Protein AF-A0A1D2IIC9-F1 (afdb_monomer)

Radius of gyration: 14.57 Å; Cα contacts (8 Å, |Δi|>4): 131; chains: 1; bounding box: 23×50×31 Å

Nearest PDB structures (foldseek):
  7arx-assembly1_B  TM=4.514E-01  e=2.849E+00  Homo sapiens
  3gov-assembly1_B  TM=4.392E-01  e=5.451E+00  Homo sapiens
  7pqo-assembly1_C-2  TM=4.408E-01  e=8.045E+00  Homo sapiens

Secondary structure (DSSP, 8-state):
------------PPEEEEEETTTTEEEEEEEPPHHHHHHHHHHHT-S--TTEEEE--EEETTTTEE--BEEESS-S--SSSPPBPPPP-

pLDDT: mean 79.47, std 14.61, range [40.84, 93.62]

Mean predicted aligned error: 8.34 Å

Sequence (89 aa):
MRHSGSKCLMTTARTKKYPCSTCDAEQPHRQLNRAEQEQLKERLGRAGVNEFWICVNVLDPESGRQCRNLRTGWTVKPFPKPIRLPEPE

Solvent-accessible surface area (backbone atoms only — not comparable to full-atom values): 5589 Å² total; per-residue (Å²): 136,88,82,82,75,79,74,74,79,70,73,76,57,64,67,47,77,41,68,34,77,87,75,76,38,77,33,50,22,24,50,64,53,72,69,56,35,50,56,48,24,66,76,66,75,40,97,76,56,84,64,34,31,32,29,63,43,67,75,35,83,88,82,60,43,52,59,25,40,50,24,38,90,87,35,55,70,77,49,101,59,91,52,59,63,79,78,84,132

Foldseek 3Di:
DDPPPPPPPPPPFDWDFDQAPVVNDTAIWGFDDPVLQVVVCVVVVDPDDRQKIFGQPQPDPVVSDGPQWIDGPVGNDPDPDTDHRDDDD

Structure (mmCIF, N/CA/C/O backbone):
data_AF-A0A1D2IIC9-F1
#
_entry.id   AF-A0A1D2IIC9-F1
#
loop_
_atom_site.group_PDB
_atom_site.id
_atom_site.type_symbol
_atom_site.label_atom_id
_atom_site.label_alt_id
_atom_site.label_comp_id
_atom_site.label_asym_id
_atom_site.label_entity_id
_atom_site.label_seq_id
_atom_site.pdbx_PDB_ins_code
_atom_site.Cartn_x
_atom_site.Cartn_y
_atom_site.Cartn_z
_atom_site.occupancy
_atom_site.B_iso_or_equiv
_atom_site.auth_seq_id
_atom_site.auth_comp_id
_atom_site.auth_asym_id
_atom_site.auth_atom_id
_atom_site.pdbx_PDB_model_num
ATOM 1 N N . MET A 1 1 ? 7.106 39.826 12.845 1.00 44.12 1 MET A N 1
ATOM 2 C CA . MET A 1 1 ? 6.452 38.935 11.859 1.00 44.12 1 MET A CA 1
ATOM 3 C C . MET A 1 1 ? 6.916 37.506 12.125 1.00 44.12 1 MET A C 1
ATOM 5 O O . MET A 1 1 ? 8.084 37.211 11.908 1.00 44.12 1 MET A O 1
ATOM 9 N N . ARG A 1 2 ? 6.066 36.656 12.716 1.00 43.78 2 ARG A N 1
ATOM 10 C CA . ARG A 1 2 ? 6.427 35.282 13.111 1.00 43.78 2 ARG A CA 1
ATOM 11 C C . ARG A 1 2 ? 6.286 34.362 11.894 1.00 43.78 2 ARG A C 1
ATOM 13 O O . ARG A 1 2 ? 5.170 34.022 11.526 1.00 43.78 2 ARG A O 1
ATOM 20 N N . HIS A 1 3 ? 7.398 33.982 11.271 1.00 44.84 3 HIS A N 1
ATOM 21 C CA . HIS A 1 3 ? 7.410 32.913 10.272 1.00 44.84 3 HIS A CA 1
ATOM 22 C C . HIS A 1 3 ? 7.580 31.580 11.001 1.00 44.84 3 HIS A C 1
ATOM 24 O O . HIS A 1 3 ? 8.693 31.089 11.179 1.00 44.84 3 HIS A O 1
ATOM 30 N N . SER A 1 4 ? 6.467 31.004 11.455 1.00 47.97 4 SER A N 1
ATOM 31 C CA . SER A 1 4 ? 6.420 29.598 11.860 1.00 47.97 4 SER A CA 1
ATOM 32 C C . SER A 1 4 ? 6.434 28.737 10.600 1.00 47.97 4 SER A C 1
ATOM 34 O O . SER A 1 4 ? 5.401 28.268 10.134 1.00 47.97 4 SER A O 1
ATOM 36 N N . GLY A 1 5 ? 7.618 28.559 10.016 1.00 47.19 5 GLY A N 1
ATOM 37 C CA . GLY A 1 5 ? 7.861 27.502 9.044 1.00 47.19 5 GLY A CA 1
ATOM 38 C C . GLY A 1 5 ? 7.867 26.167 9.775 1.00 47.19 5 GLY A C 1
ATOM 39 O O . GLY A 1 5 ? 8.932 25.669 10.134 1.00 47.19 5 GLY A O 1
ATOM 40 N N . SER A 1 6 ? 6.680 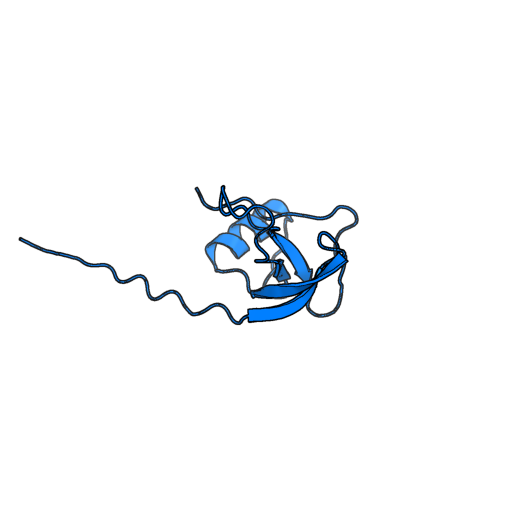25.609 10.030 1.00 46.84 6 SER A N 1
ATOM 41 C CA . SER A 1 6 ? 6.508 24.222 10.466 1.00 46.84 6 SER A CA 1
ATOM 42 C C . SER A 1 6 ? 7.023 23.315 9.356 1.00 46.84 6 SER A C 1
ATOM 44 O O . SER A 1 6 ? 6.283 22.862 8.488 1.00 46.84 6 SER A O 1
ATOM 46 N N . LYS A 1 7 ? 8.335 23.087 9.362 1.00 43.06 7 LYS A N 1
ATOM 47 C CA . LYS A 1 7 ? 9.002 22.065 8.573 1.00 43.06 7 LYS A CA 1
ATOM 48 C C . LYS A 1 7 ? 8.488 20.741 9.125 1.00 43.06 7 LYS A C 1
ATOM 50 O O . LYS A 1 7 ? 9.036 20.218 10.092 1.00 43.06 7 LYS A O 1
ATOM 55 N N . CYS A 1 8 ? 7.369 20.261 8.580 1.00 40.84 8 CYS A N 1
ATOM 56 C CA . CYS A 1 8 ? 6.875 18.919 8.828 1.00 40.84 8 CYS A CA 1
ATOM 57 C C . CYS A 1 8 ? 8.040 17.980 8.532 1.00 40.84 8 CYS A C 1
ATOM 59 O O . CYS A 1 8 ? 8.402 17.766 7.376 1.00 40.84 8 CYS A O 1
ATOM 61 N N . LEU A 1 9 ? 8.679 17.491 9.595 1.00 47.28 9 LEU A N 1
ATOM 62 C CA . LEU A 1 9 ? 9.604 16.375 9.556 1.00 47.28 9 LEU A CA 1
ATOM 63 C C . LEU A 1 9 ? 8.795 15.200 9.018 1.00 47.28 9 LEU A C 1
ATOM 65 O O . LEU A 1 9 ? 8.167 14.463 9.772 1.00 47.28 9 LEU A O 1
ATOM 69 N N . MET A 1 10 ? 8.747 15.073 7.694 1.00 49.50 10 MET A N 1
ATOM 70 C CA . MET A 1 10 ? 8.262 13.876 7.044 1.00 49.50 10 MET A CA 1
ATOM 71 C C . MET A 1 10 ? 9.238 12.791 7.459 1.00 49.50 10 MET A C 1
ATOM 73 O O . MET A 1 10 ? 10.333 12.693 6.910 1.00 49.50 10 MET A O 1
ATOM 77 N N . THR A 1 11 ? 8.880 12.031 8.497 1.00 51.38 11 THR A N 1
ATOM 78 C CA . THR A 1 11 ? 9.506 10.749 8.797 1.00 51.38 11 THR A CA 1
ATOM 79 C C . THR A 1 11 ? 9.563 10.018 7.467 1.00 51.38 11 THR A C 1
ATOM 81 O O . THR A 1 11 ? 8.514 9.689 6.913 1.00 51.38 11 THR A O 1
ATOM 84 N N . THR A 1 12 ? 10.756 9.894 6.886 1.00 56.31 12 THR A N 1
ATOM 85 C CA . THR A 1 12 ? 10.938 9.325 5.555 1.00 56.31 12 THR A CA 1
ATOM 86 C C . THR A 1 12 ? 10.395 7.911 5.614 1.00 56.31 12 THR A C 1
ATOM 88 O O . THR A 1 12 ? 10.987 7.018 6.221 1.00 56.31 12 THR A O 1
ATOM 91 N N . ALA A 1 13 ? 9.187 7.729 5.080 1.00 64.44 13 ALA A N 1
ATOM 92 C CA . ALA A 1 13 ? 8.516 6.449 5.131 1.00 64.44 13 ALA A CA 1
ATOM 93 C C . ALA A 1 13 ? 9.434 5.448 4.435 1.00 64.44 13 ALA A C 1
ATOM 95 O O . ALA A 1 13 ? 9.827 5.668 3.288 1.00 64.44 13 ALA A O 1
ATOM 96 N N . ARG A 1 14 ? 9.823 4.380 5.139 1.00 77.44 14 ARG A N 1
ATOM 97 C CA . ARG A 1 14 ? 10.690 3.350 4.566 1.00 77.44 14 ARG A CA 1
ATOM 98 C C . ARG A 1 14 ? 10.046 2.844 3.282 1.00 77.44 14 ARG A C 1
ATOM 100 O O . ARG A 1 14 ? 8.926 2.333 3.324 1.00 77.44 14 ARG A O 1
ATOM 107 N N . THR A 1 15 ? 10.743 3.014 2.163 1.00 83.75 15 THR A N 1
ATOM 108 C CA . THR A 1 15 ? 10.324 2.524 0.852 1.00 83.75 15 THR A CA 1
ATOM 109 C C . THR A 1 15 ? 11.037 1.217 0.527 1.00 83.75 15 THR A C 1
ATOM 111 O O . THR A 1 15 ? 12.211 1.031 0.844 1.00 83.75 15 THR A O 1
ATOM 114 N N . LYS A 1 16 ? 10.327 0.282 -0.101 1.00 88.88 16 LYS A N 1
ATOM 115 C CA . LYS A 1 16 ? 10.880 -0.972 -0.613 1.00 88.88 16 LYS A CA 1
ATOM 116 C C . LYS A 1 16 ? 10.131 -1.401 -1.870 1.00 88.88 16 LYS A C 1
ATOM 118 O O . LYS A 1 16 ? 8.928 -1.171 -1.987 1.00 88.88 16 LYS A O 1
ATOM 123 N N . LYS A 1 17 ? 10.847 -2.003 -2.822 1.00 90.69 17 LYS A N 1
ATOM 124 C CA . LYS A 1 17 ? 10.235 -2.589 -4.016 1.00 90.69 17 LYS A CA 1
ATOM 125 C C . LYS A 1 17 ? 9.548 -3.899 -3.652 1.00 90.69 17 LYS A C 1
ATOM 127 O O . LYS A 1 17 ? 10.123 -4.736 -2.961 1.00 90.69 17 LYS A O 1
ATOM 132 N N . TYR A 1 18 ? 8.307 -4.028 -4.093 1.00 89.31 18 TYR A N 1
ATOM 133 C CA . TYR A 1 18 ? 7.474 -5.201 -3.883 1.00 89.31 18 TYR A CA 1
ATOM 134 C C . TYR A 1 18 ? 6.568 -5.398 -5.103 1.00 89.31 18 TYR A C 1
ATOM 136 O O . TYR A 1 18 ? 6.174 -4.404 -5.720 1.00 89.31 18 TYR A O 1
ATOM 144 N N . PRO A 1 19 ? 6.167 -6.637 -5.434 1.00 89.50 19 PRO A N 1
ATOM 145 C CA . PRO A 1 19 ? 5.164 -6.864 -6.464 1.00 89.50 19 PRO A CA 1
ATOM 146 C C . PRO A 1 19 ? 3.828 -6.244 -6.049 1.00 89.50 19 PRO A C 1
ATOM 148 O O . PRO A 1 19 ? 3.355 -6.456 -4.923 1.00 89.50 19 PRO A O 1
ATOM 151 N N . CYS A 1 20 ? 3.247 -5.465 -6.962 1.00 89.19 20 CYS A N 1
ATOM 152 C CA . CYS A 1 20 ? 1.944 -4.827 -6.834 1.00 89.19 20 CYS A CA 1
ATOM 153 C C . CYS A 1 20 ? 0.937 -5.532 -7.741 1.00 89.19 20 CYS A C 1
ATOM 155 O O . CYS A 1 20 ? 1.114 -5.553 -8.954 1.00 89.19 20 CYS A O 1
ATOM 157 N N . SER A 1 21 ? -0.165 -6.023 -7.173 1.00 86.00 21 SER A N 1
ATOM 158 C CA . SER A 1 21 ? -1.214 -6.679 -7.962 1.00 86.00 21 SER A CA 1
ATOM 159 C C . SER A 1 21 ? -1.923 -5.756 -8.960 1.00 86.00 21 SER A C 1
ATOM 161 O O . SER A 1 21 ? -2.530 -6.258 -9.896 1.00 86.00 21 SER A O 1
ATOM 163 N N . THR A 1 22 ? -1.941 -4.444 -8.725 1.00 86.94 22 THR A N 1
ATOM 164 C CA . THR A 1 22 ? -2.653 -3.490 -9.594 1.00 86.94 22 THR A CA 1
ATOM 165 C C . THR A 1 22 ? -1.776 -3.022 -10.750 1.00 86.94 22 THR A C 1
ATOM 167 O O . THR A 1 22 ? -2.286 -2.764 -11.831 1.00 86.94 22 THR A O 1
ATOM 170 N N . CYS A 1 23 ? -0.468 -2.895 -10.520 1.00 88.50 23 CYS A N 1
ATOM 171 C CA . CYS A 1 23 ? 0.490 -2.512 -11.560 1.00 88.50 23 CYS A CA 1
ATOM 172 C C . CYS A 1 23 ? 1.062 -3.716 -12.315 1.00 88.50 23 CYS A C 1
ATOM 174 O O . CYS A 1 23 ? 1.806 -3.505 -13.263 1.00 88.50 23 CYS A O 1
ATOM 176 N N . ASP A 1 24 ? 0.787 -4.935 -11.842 1.00 89.06 24 ASP A N 1
ATOM 177 C CA . ASP A 1 24 ? 1.338 -6.196 -12.351 1.00 89.06 24 ASP A CA 1
ATOM 178 C C . ASP A 1 24 ? 2.878 -6.192 -12.477 1.00 89.06 24 ASP A C 1
ATOM 180 O O . ASP A 1 24 ? 3.468 -6.776 -13.376 1.00 89.06 24 ASP A O 1
ATOM 184 N N . ALA A 1 25 ? 3.550 -5.479 -11.565 1.00 89.81 25 ALA A N 1
ATOM 185 C CA . ALA A 1 25 ? 4.994 -5.250 -11.606 1.00 89.81 25 ALA A CA 1
ATOM 186 C C . ALA A 1 25 ? 5.577 -4.997 -10.208 1.00 89.81 25 ALA A C 1
ATOM 188 O O . ALA A 1 25 ? 4.855 -4.673 -9.254 1.00 89.81 25 ALA A O 1
ATOM 189 N N . GLU A 1 26 ? 6.903 -5.101 -10.086 1.00 91.56 26 GLU A N 1
ATOM 190 C CA . GLU A 1 26 ? 7.631 -4.680 -8.889 1.00 91.56 26 GLU A CA 1
ATOM 191 C C . GLU A 1 26 ? 7.692 -3.157 -8.798 1.00 91.56 26 GLU A C 1
ATOM 193 O O . GLU A 1 26 ? 8.379 -2.487 -9.566 1.00 91.56 26 GLU A O 1
ATOM 198 N N . GLN A 1 27 ? 6.975 -2.609 -7.823 1.00 93.62 27 GLN A N 1
ATOM 199 C CA . GLN A 1 27 ? 6.800 -1.173 -7.660 1.00 93.62 27 GLN A CA 1
ATOM 200 C C . GLN A 1 27 ? 7.298 -0.702 -6.295 1.00 93.62 27 GLN A C 1
ATOM 202 O O . GLN A 1 27 ? 7.315 -1.485 -5.335 1.00 93.62 27 GLN A O 1
ATOM 207 N N . PRO A 1 28 ? 7.694 0.575 -6.157 1.00 92.44 28 PRO A N 1
ATOM 208 C CA . PRO A 1 28 ? 8.007 1.135 -4.856 1.00 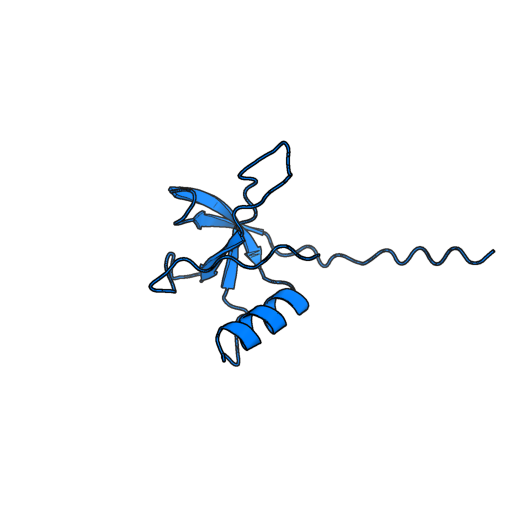92.44 28 PRO A CA 1
ATOM 209 C C . PRO A 1 28 ? 6.745 1.146 -3.991 1.00 92.44 28 PRO A C 1
ATOM 211 O O . PRO A 1 28 ? 5.682 1.634 -4.386 1.00 92.44 28 PRO A O 1
ATOM 214 N N . HIS A 1 29 ? 6.872 0.602 -2.790 1.00 92.62 29 HIS A N 1
ATOM 215 C CA . HIS A 1 29 ? 5.871 0.715 -1.746 1.00 92.62 29 HIS A CA 1
ATOM 216 C C . HIS A 1 29 ? 6.493 1.343 -0.515 1.00 92.62 29 HIS A C 1
ATOM 218 O O . HIS A 1 29 ? 7.684 1.174 -0.268 1.00 92.62 29 HIS A O 1
ATOM 224 N N . ARG A 1 30 ? 5.679 2.009 0.293 1.00 91.88 30 ARG A N 1
ATOM 225 C CA . ARG A 1 30 ? 6.090 2.518 1.603 1.00 91.88 30 ARG A CA 1
ATOM 226 C C . ARG A 1 30 ? 5.180 2.004 2.703 1.00 91.88 30 ARG A C 1
ATOM 228 O O . ARG A 1 30 ? 4.070 1.554 2.427 1.00 91.88 30 ARG A O 1
ATOM 235 N N . GLN A 1 31 ? 5.631 2.119 3.944 1.00 90.19 31 GLN A N 1
ATOM 236 C CA . GLN A 1 31 ? 4.742 1.948 5.091 1.00 90.19 31 GLN A CA 1
ATOM 237 C C . GLN A 1 31 ? 3.734 3.102 5.181 1.00 90.19 31 GLN A C 1
ATOM 239 O O . GLN A 1 31 ? 4.001 4.230 4.748 1.00 90.19 31 GLN A O 1
ATOM 244 N N . LEU A 1 32 ? 2.565 2.792 5.737 1.00 87.94 32 LEU A N 1
ATOM 245 C CA . LEU A 1 32 ? 1.519 3.768 6.031 1.00 87.94 32 LEU A CA 1
ATOM 246 C C . LEU A 1 32 ? 1.979 4.727 7.131 1.00 87.94 32 LEU A C 1
ATOM 248 O O . LEU A 1 32 ? 2.587 4.296 8.116 1.00 87.94 32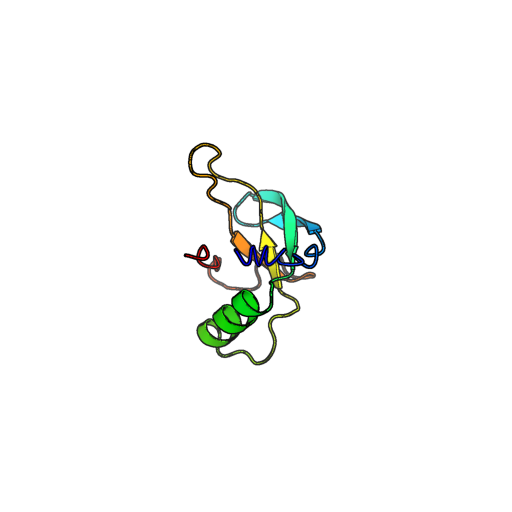 LEU A O 1
ATOM 252 N N . ASN A 1 33 ? 1.660 6.012 6.985 1.00 87.12 33 ASN A N 1
ATOM 253 C CA . ASN A 1 33 ? 1.837 6.974 8.073 1.00 87.12 33 ASN A CA 1
ATOM 254 C C . ASN A 1 33 ? 0.718 6.816 9.125 1.00 87.12 33 ASN A C 1
ATOM 256 O O . ASN A 1 33 ? -0.239 6.079 8.910 1.00 87.12 33 ASN A O 1
ATOM 260 N N . ARG A 1 34 ? 0.819 7.501 10.269 1.00 85.88 34 ARG A N 1
ATOM 261 C CA . ARG A 1 34 ? -0.155 7.348 11.363 1.00 85.88 34 ARG A CA 1
ATOM 262 C C . ARG A 1 34 ? -1.601 7.655 10.943 1.00 85.88 34 ARG A C 1
ATOM 264 O O . ARG A 1 34 ? -2.478 6.859 11.255 1.00 85.88 34 ARG A O 1
ATOM 271 N N . ALA A 1 35 ? -1.831 8.744 10.211 1.00 85.94 35 ALA A N 1
ATOM 272 C CA . ALA A 1 35 ? -3.171 9.130 9.760 1.00 85.94 35 ALA A CA 1
ATOM 273 C C . ALA A 1 35 ? -3.761 8.093 8.790 1.00 85.94 35 ALA A C 1
ATOM 275 O O . ALA A 1 35 ? -4.902 7.666 8.921 1.00 85.94 35 ALA A O 1
ATOM 276 N N . GLU A 1 36 ? -2.948 7.613 7.851 1.00 88.38 36 GLU A N 1
ATOM 277 C CA . GLU A 1 36 ? -3.318 6.555 6.913 1.00 88.38 36 GLU A CA 1
ATOM 278 C C . GLU A 1 36 ? -3.605 5.223 7.613 1.00 88.38 36 GLU A C 1
ATOM 280 O O . GLU A 1 36 ? -4.494 4.478 7.199 1.00 88.38 36 GLU A O 1
ATOM 285 N N . GLN A 1 37 ? -2.858 4.911 8.675 1.00 88.69 37 GLN A N 1
ATOM 286 C CA . GLN A 1 37 ? -3.127 3.745 9.5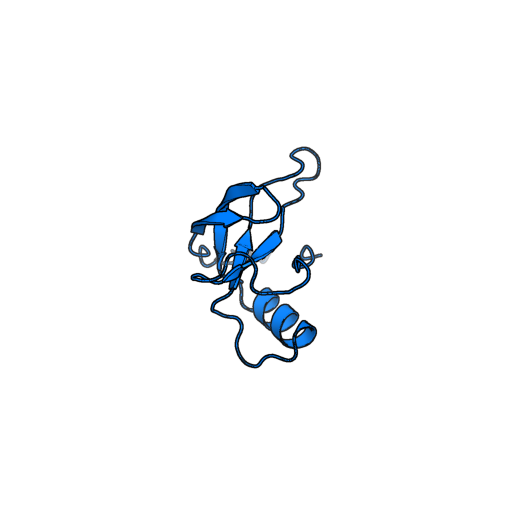04 1.00 88.69 37 GLN A CA 1
ATOM 287 C C . GLN A 1 37 ? -4.460 3.890 10.237 1.00 88.69 37 GLN A C 1
ATOM 289 O O . GLN A 1 37 ? -5.230 2.939 10.240 1.00 88.69 37 GLN A O 1
ATOM 294 N N . GLU A 1 38 ? -4.746 5.041 10.845 1.00 88.38 38 GLU A N 1
ATOM 295 C CA . GLU A 1 38 ? -6.018 5.299 11.536 1.00 88.38 38 GLU A CA 1
ATOM 296 C C . GLU A 1 38 ? -7.201 5.151 10.567 1.00 88.38 38 GLU A C 1
ATOM 298 O O . GLU A 1 38 ? -8.058 4.298 10.797 1.00 88.38 38 GLU A O 1
ATOM 303 N N . GLN A 1 39 ? -7.141 5.796 9.396 1.00 87.25 39 GLN A N 1
ATOM 304 C CA . GLN A 1 39 ? -8.155 5.633 8.347 1.00 87.25 39 GLN A CA 1
ATOM 305 C C . GLN A 1 39 ? -8.331 4.172 7.912 1.00 87.25 39 GLN A C 1
ATOM 307 O O . GLN A 1 39 ? -9.448 3.700 7.692 1.00 87.25 39 GLN A O 1
ATOM 312 N N . LEU A 1 40 ? -7.232 3.425 7.756 1.00 87.81 40 LEU A N 1
ATOM 313 C CA . LEU A 1 40 ? -7.312 2.024 7.354 1.00 87.81 40 LEU A CA 1
ATOM 314 C C . LEU A 1 40 ? -7.874 1.135 8.473 1.00 87.81 40 LEU A C 1
ATOM 316 O O . LEU A 1 40 ? -8.621 0.203 8.178 1.00 87.81 40 LEU A O 1
ATOM 320 N N . LYS A 1 41 ? -7.555 1.418 9.741 1.00 89.00 41 LYS A N 1
ATOM 321 C CA . LYS A 1 41 ? -8.132 0.720 10.901 1.00 89.00 41 LYS A CA 1
ATOM 322 C C . LYS A 1 41 ? -9.634 0.929 10.965 1.00 89.00 41 LYS A C 1
ATOM 324 O O . LYS A 1 41 ? -10.353 -0.055 11.113 1.00 89.00 41 LYS A O 1
ATOM 329 N N . GLU A 1 42 ? -10.094 2.165 10.792 1.00 87.88 42 GLU A N 1
ATOM 330 C CA . GLU A 1 42 ? -11.517 2.506 10.768 1.00 87.88 42 GLU A CA 1
ATOM 331 C C . GLU A 1 42 ? -12.238 1.805 9.610 1.00 87.88 42 GLU A C 1
ATOM 333 O O . GLU A 1 42 ? -13.254 1.149 9.824 1.00 87.88 42 GLU A O 1
ATOM 338 N N . ARG A 1 43 ? -11.672 1.838 8.393 1.00 85.75 43 ARG A N 1
ATOM 339 C CA . ARG A 1 43 ? -12.274 1.181 7.217 1.00 85.75 43 ARG A CA 1
ATOM 340 C C . ARG A 1 43 ? -12.309 -0.344 7.310 1.00 85.75 43 ARG A C 1
ATOM 342 O O . ARG A 1 43 ? -13.211 -0.957 6.746 1.00 85.75 43 ARG A O 1
ATOM 349 N N . LEU A 1 44 ? -11.315 -0.964 7.947 1.00 84.06 44 LEU A N 1
ATOM 350 C CA . LEU A 1 44 ? -11.216 -2.425 8.054 1.00 84.06 44 LEU A CA 1
ATOM 351 C C . LEU A 1 44 ? -11.762 -2.988 9.372 1.00 84.06 44 LEU A C 1
ATOM 353 O O . LEU A 1 44 ? -11.844 -4.209 9.498 1.00 84.06 44 LEU A O 1
ATOM 357 N N . GLY A 1 45 ? -12.059 -2.144 10.363 1.00 86.12 45 GLY A N 1
ATOM 358 C CA . GLY A 1 45 ? -12.386 -2.573 11.725 1.00 86.12 45 GLY A CA 1
ATOM 359 C C . GLY A 1 45 ? -11.250 -3.350 12.406 1.00 86.12 45 GLY A C 1
ATOM 360 O O . GLY A 1 45 ? -11.506 -4.269 13.180 1.00 86.12 45 GLY A O 1
ATOM 361 N N . ARG A 1 46 ? -9.983 -3.047 12.081 1.00 83.50 46 ARG A N 1
ATOM 362 C CA . ARG A 1 46 ? -8.805 -3.784 12.581 1.00 83.50 46 ARG A CA 1
ATOM 363 C C . ARG A 1 46 ? -8.034 -2.992 13.631 1.00 83.50 46 ARG A C 1
ATOM 365 O O . ARG A 1 46 ? -7.847 -1.791 13.494 1.00 83.50 46 ARG A O 1
ATOM 372 N N . ALA A 1 47 ? -7.482 -3.686 14.628 1.00 80.00 47 ALA A N 1
ATOM 373 C CA . ALA A 1 47 ? -6.633 -3.069 15.653 1.00 80.00 47 ALA A CA 1
ATOM 374 C C . ALA A 1 47 ? -5.217 -2.714 15.141 1.00 80.00 47 ALA A C 1
ATOM 376 O O . ALA A 1 47 ? -4.614 -1.726 15.575 1.00 80.00 47 ALA A O 1
ATOM 377 N N . GLY A 1 48 ? -4.686 -3.497 14.193 1.00 81.44 48 GLY A N 1
ATOM 378 C CA . GLY A 1 48 ? -3.332 -3.357 13.653 1.00 81.44 48 GLY A CA 1
ATOM 379 C C . GLY A 1 48 ? -3.314 -3.317 12.127 1.00 81.44 48 GLY A C 1
ATOM 380 O O . GLY A 1 48 ? -3.964 -4.129 11.475 1.00 81.44 48 GLY A O 1
ATOM 381 N N . VAL A 1 49 ? -2.567 -2.360 11.568 1.00 87.94 49 VAL A N 1
ATOM 382 C CA . VAL A 1 49 ? -2.378 -2.194 10.113 1.00 87.94 49 VAL A CA 1
ATOM 383 C C . VAL A 1 49 ? -0.930 -1.822 9.734 1.00 87.94 49 VAL A C 1
ATOM 385 O O . VAL A 1 49 ? -0.651 -1.383 8.623 1.00 87.94 49 VAL A O 1
ATOM 388 N N . ASN A 1 50 ? 0.021 -2.006 10.654 1.00 85.88 50 ASN A N 1
ATOM 389 C CA . ASN A 1 50 ? 1.437 -1.645 10.459 1.00 85.88 50 ASN A CA 1
ATOM 390 C C . ASN A 1 50 ? 2.154 -2.519 9.417 1.00 85.88 50 ASN A C 1
ATOM 392 O O . ASN A 1 50 ? 3.192 -2.148 8.871 1.00 85.88 50 ASN A O 1
ATOM 396 N N . GLU A 1 51 ? 1.611 -3.707 9.173 1.00 87.75 51 GLU A N 1
ATOM 397 C CA . GLU A 1 51 ? 2.105 -4.681 8.201 1.00 87.75 51 GLU A CA 1
ATOM 398 C C . GLU A 1 51 ? 1.769 -4.311 6.753 1.00 87.75 51 GLU A C 1
ATOM 400 O O . GLU A 1 51 ? 2.300 -4.934 5.828 1.00 87.75 51 GLU A O 1
ATOM 405 N N . PHE A 1 52 ? 0.884 -3.326 6.556 1.00 88.62 52 PHE A N 1
ATOM 406 C CA . PHE A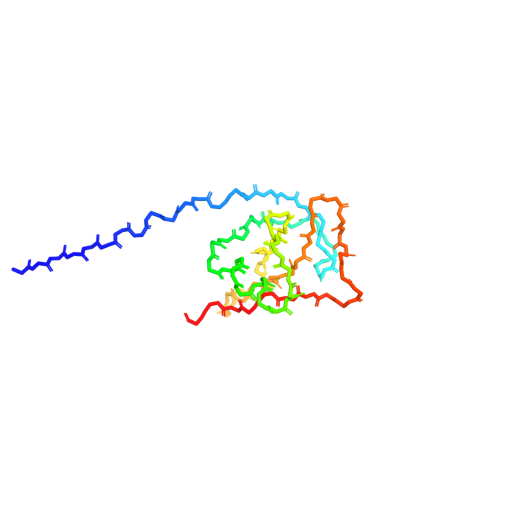 1 52 ? 0.461 -2.896 5.237 1.00 88.62 52 PHE A CA 1
ATOM 407 C C . PHE A 1 52 ? 1.459 -1.925 4.616 1.00 88.62 52 PHE A C 1
ATOM 409 O O . PHE A 1 52 ? 1.973 -0.994 5.239 1.00 88.62 52 PHE A O 1
ATOM 416 N N . TRP A 1 53 ? 1.683 -2.153 3.331 1.00 90.94 53 TRP A N 1
ATOM 417 C CA . TRP A 1 53 ? 2.509 -1.349 2.458 1.00 90.94 53 TRP A CA 1
ATOM 418 C C . TRP A 1 53 ? 1.636 -0.802 1.339 1.00 90.94 53 TRP A C 1
ATOM 420 O O . TRP A 1 53 ? 0.862 -1.542 0.725 1.00 90.94 53 TRP A O 1
ATOM 430 N N . ILE A 1 54 ? 1.779 0.490 1.072 1.00 91.00 54 ILE A N 1
ATOM 431 C CA . ILE A 1 54 ? 1.044 1.204 0.035 1.00 91.00 54 ILE A CA 1
ATOM 432 C C . ILE A 1 54 ? 1.934 1.412 -1.185 1.00 91.00 54 ILE A C 1
ATOM 434 O O . ILE A 1 54 ? 3.063 1.890 -1.060 1.00 91.00 54 ILE A O 1
ATOM 438 N N . CYS A 1 55 ? 1.433 1.047 -2.364 1.00 91.94 55 CYS A N 1
ATOM 439 C CA . CYS A 1 55 ? 2.115 1.307 -3.627 1.00 91.94 55 CYS A CA 1
ATOM 440 C C . CYS A 1 55 ? 2.109 2.810 -3.926 1.00 91.94 55 CYS A C 1
ATOM 442 O O . CYS A 1 55 ? 1.045 3.424 -3.988 1.00 91.94 55 CYS A O 1
ATOM 444 N N . VAL A 1 56 ? 3.287 3.389 -4.150 1.00 91.56 56 VAL A N 1
ATOM 445 C CA . VAL A 1 56 ? 3.452 4.818 -4.474 1.00 91.56 56 VAL A CA 1
ATOM 446 C C . VAL A 1 56 ? 3.828 5.046 -5.934 1.00 91.56 56 VAL A C 1
ATOM 448 O O . VAL A 1 56 ? 4.237 6.143 -6.299 1.00 91.56 56 VAL A O 1
ATOM 451 N N . ASN A 1 57 ? 3.694 4.019 -6.779 1.00 92.31 57 ASN A N 1
ATOM 452 C CA . ASN A 1 57 ? 3.894 4.183 -8.212 1.00 92.31 57 ASN A CA 1
ATOM 453 C C . ASN A 1 57 ? 2.901 5.210 -8.765 1.00 92.31 57 ASN A C 1
ATOM 455 O O . ASN A 1 57 ? 1.698 5.097 -8.509 1.00 92.31 57 ASN A O 1
ATOM 459 N N . VAL A 1 58 ? 3.406 6.178 -9.523 1.00 89.94 58 VAL A N 1
ATOM 460 C CA . VAL A 1 58 ? 2.590 7.182 -10.206 1.00 89.94 58 VAL A CA 1
ATOM 461 C C . VAL A 1 58 ? 1.949 6.504 -11.412 1.00 89.94 58 VAL A C 1
ATOM 463 O O . VAL A 1 58 ? 2.642 5.999 -12.290 1.00 89.94 58 VAL A O 1
ATOM 466 N N . LEU A 1 59 ? 0.620 6.414 -11.404 1.00 86.88 59 LEU A N 1
ATOM 467 C CA . LEU A 1 59 ? -0.158 5.875 -12.519 1.00 86.88 59 LEU A CA 1
ATOM 468 C C . LEU A 1 59 ? -0.410 6.930 -13.588 1.00 86.88 59 LEU A C 1
ATOM 470 O O . LEU A 1 59 ? -0.543 6.582 -14.753 1.00 86.88 59 LEU A O 1
ATOM 474 N N . ASP A 1 60 ? -0.518 8.190 -13.176 1.00 84.25 60 ASP A N 1
ATOM 475 C CA . ASP A 1 60 ? -0.790 9.305 -14.066 1.00 84.25 60 ASP A CA 1
ATOM 476 C C . ASP A 1 60 ? 0.143 10.472 -13.711 1.00 84.25 60 ASP A C 1
ATOM 478 O O . ASP A 1 60 ? 0.023 11.036 -12.620 1.00 84.25 60 ASP A O 1
ATOM 482 N N . PRO A 1 61 ? 1.129 10.789 -14.565 1.00 82.56 61 PRO A N 1
ATOM 483 C CA . PRO A 1 61 ? 2.118 11.818 -14.269 1.00 82.56 61 PRO A CA 1
ATOM 484 C C . PRO A 1 61 ? 1.554 13.239 -14.363 1.00 82.56 61 PRO A C 1
ATOM 486 O O . PRO A 1 61 ? 2.107 14.133 -13.730 1.00 82.56 61 PRO A O 1
ATOM 489 N N . GLU A 1 62 ? 0.467 13.452 -15.109 1.00 82.94 62 GLU A N 1
ATOM 490 C CA . GLU A 1 62 ? -0.145 14.775 -15.287 1.00 82.94 62 GLU A CA 1
ATOM 491 C C . GLU A 1 62 ? -0.938 15.207 -14.046 1.00 82.94 62 GLU A C 1
ATOM 493 O O . GLU A 1 62 ? -0.829 16.345 -13.598 1.00 82.94 62 GLU A O 1
ATOM 498 N N . SER A 1 63 ? -1.686 14.283 -13.440 1.00 81.69 63 SER A N 1
ATOM 499 C CA . SER A 1 63 ? -2.426 14.501 -12.187 1.00 81.69 63 SER A CA 1
ATOM 500 C C . SER A 1 63 ? -1.622 14.161 -10.930 1.00 81.69 63 SER A C 1
ATOM 502 O O . SER A 1 63 ? -2.033 14.502 -9.824 1.00 81.69 63 SER A O 1
ATOM 504 N N . GLY A 1 64 ? -0.496 13.456 -11.071 1.00 82.94 64 GLY A N 1
ATOM 505 C CA . GLY A 1 64 ? 0.280 12.933 -9.944 1.00 82.94 64 GLY A CA 1
ATOM 506 C C . GLY A 1 64 ? -0.373 11.736 -9.241 1.00 82.94 64 GLY A C 1
ATOM 507 O O . GLY A 1 64 ? 0.102 11.314 -8.182 1.00 82.94 64 GLY A O 1
ATOM 508 N N . ARG A 1 65 ? -1.437 11.160 -9.817 1.00 84.81 65 ARG A N 1
ATOM 509 C CA . ARG A 1 65 ? -2.222 10.092 -9.191 1.00 84.81 65 ARG A CA 1
ATOM 510 C C . ARG A 1 65 ? -1.375 8.850 -8.954 1.00 84.81 65 ARG A C 1
ATOM 512 O O . ARG A 1 65 ? -0.824 8.249 -9.881 1.00 84.81 65 ARG A O 1
ATOM 519 N N . GLN A 1 66 ? -1.340 8.401 -7.706 1.00 89.56 66 GLN A N 1
ATOM 520 C CA . GLN A 1 66 ? -0.615 7.198 -7.300 1.00 89.56 66 GLN A CA 1
ATOM 521 C C . GLN A 1 66 ? -1.505 5.948 -7.316 1.00 89.56 66 GLN A C 1
ATOM 523 O O . GLN A 1 66 ? -2.720 6.012 -7.154 1.00 89.56 66 GLN A O 1
ATOM 528 N N . CYS A 1 67 ? -0.891 4.771 -7.454 1.00 89.69 67 CYS A N 1
ATOM 529 C CA . CYS A 1 67 ? -1.594 3.487 -7.433 1.00 89.69 67 CYS A CA 1
ATOM 530 C C . CYS A 1 67 ? -2.314 3.230 -6.103 1.00 89.69 67 CYS A C 1
ATOM 532 O O . CYS A 1 67 ? -3.449 2.747 -6.087 1.00 89.69 67 CYS A O 1
ATOM 534 N N . ARG A 1 68 ? -1.646 3.539 -4.984 1.00 90.00 68 ARG A N 1
ATOM 535 C CA . ARG A 1 68 ? -2.163 3.443 -3.608 1.00 90.00 68 ARG A CA 1
ATOM 536 C C . ARG A 1 68 ? -2.733 2.074 -3.222 1.00 90.00 68 ARG A C 1
ATOM 538 O O . ARG A 1 68 ? -3.454 1.956 -2.232 1.00 90.00 68 ARG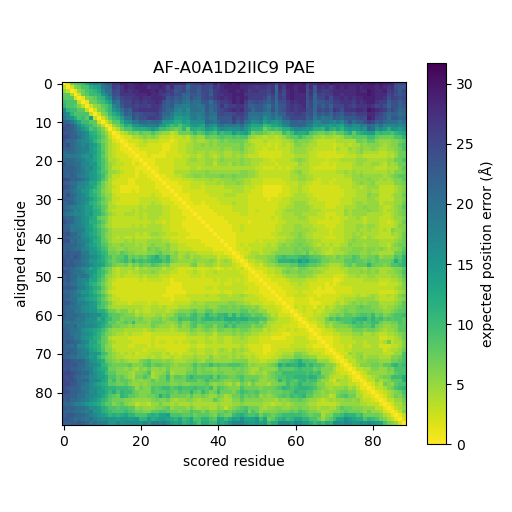 A O 1
ATOM 545 N N . ASN A 1 69 ? -2.398 1.026 -3.978 1.00 90.44 69 ASN A N 1
ATOM 546 C CA . ASN A 1 69 ? -2.817 -0.337 -3.687 1.00 90.44 69 ASN A CA 1
ATOM 547 C C . ASN A 1 69 ? -2.137 -0.852 -2.417 1.00 90.44 69 ASN A C 1
ATOM 549 O O . ASN A 1 69 ? -0.920 -0.709 -2.262 1.00 90.44 69 ASN A O 1
ATOM 553 N N . LEU A 1 70 ? -2.920 -1.485 -1.547 1.00 88.56 70 LEU A N 1
ATOM 554 C CA . LEU A 1 70 ? -2.429 -2.080 -0.312 1.00 88.56 70 LEU A CA 1
ATOM 555 C C . LEU A 1 70 ? -2.014 -3.537 -0.515 1.00 88.56 70 LEU A C 1
ATOM 557 O O . LEU A 1 70 ? -2.720 -4.335 -1.135 1.00 88.56 70 LEU A O 1
ATOM 561 N N . ARG A 1 71 ? -0.881 -3.891 0.086 1.00 88.25 71 ARG A N 1
ATOM 562 C CA . ARG A 1 71 ? -0.412 -5.269 0.266 1.00 88.25 71 ARG A CA 1
ATOM 563 C C . ARG A 1 71 ? 0.195 -5.438 1.655 1.00 88.25 71 ARG A C 1
ATOM 565 O O . ARG A 1 71 ? 0.441 -4.445 2.330 1.00 88.25 71 ARG A O 1
ATOM 572 N N . THR A 1 72 ? 0.501 -6.661 2.071 1.00 85.94 72 THR A N 1
ATOM 573 C CA . THR A 1 72 ? 1.330 -6.905 3.268 1.00 85.94 72 THR A CA 1
ATOM 574 C C . THR A 1 72 ? 2.731 -7.347 2.858 1.00 85.94 72 THR A C 1
ATOM 576 O O . THR A 1 72 ? 2.960 -7.655 1.693 1.00 85.94 72 THR A O 1
ATOM 579 N N . GLY A 1 73 ? 3.703 -7.400 3.772 1.00 78.06 73 GLY A N 1
ATOM 580 C CA . GLY A 1 73 ? 5.062 -7.879 3.454 1.00 78.06 73 GLY A CA 1
ATOM 581 C C . GLY A 1 73 ? 5.111 -9.289 2.837 1.00 78.06 73 GLY A C 1
ATOM 582 O O . GLY A 1 73 ? 5.951 -9.551 1.981 1.00 78.06 73 GLY A O 1
ATOM 583 N N . TRP A 1 74 ? 4.148 -10.146 3.179 1.00 76.88 74 TRP A N 1
ATOM 584 C CA . TRP A 1 74 ? 4.105 -11.557 2.774 1.00 76.88 74 TRP A CA 1
ATOM 585 C C . TRP A 1 74 ? 3.021 -11.861 1.734 1.00 76.88 74 TRP A C 1
ATOM 587 O O . TRP A 1 74 ? 3.197 -12.741 0.898 1.00 76.88 74 TRP A O 1
ATOM 597 N N . THR A 1 75 ? 1.916 -11.109 1.737 1.00 79.38 75 THR A N 1
ATOM 598 C CA . THR A 1 75 ? 0.753 -11.372 0.883 1.00 79.38 75 THR A CA 1
ATOM 599 C C . THR A 1 75 ? 0.561 -10.243 -0.122 1.00 79.38 75 THR A C 1
ATOM 601 O O . THR A 1 75 ? 0.315 -9.092 0.245 1.00 79.38 75 THR A O 1
ATOM 604 N N . VAL A 1 76 ? 0.637 -10.582 -1.412 1.00 75.44 76 VAL A N 1
ATOM 605 C CA . VAL A 1 76 ? 0.447 -9.626 -2.519 1.00 75.44 76 VAL A CA 1
ATOM 606 C C . VAL A 1 76 ? -1.013 -9.166 -2.622 1.00 75.44 76 VAL A C 1
ATOM 608 O O . VAL A 1 76 ? -1.273 -7.998 -2.900 1.00 75.44 76 VAL A O 1
ATOM 611 N N . LYS A 1 77 ? -1.964 -10.070 -2.355 1.00 77.81 77 LYS A N 1
ATOM 612 C CA . LYS A 1 77 ? -3.414 -9.815 -2.338 1.00 77.81 77 LYS A CA 1
ATOM 613 C C . LYS A 1 77 ? -3.991 -10.174 -0.960 1.00 77.81 77 LYS A C 1
ATOM 615 O O . LYS A 1 77 ? -4.529 -11.265 -0.798 1.00 77.81 77 LYS A O 1
ATOM 620 N N . PRO A 1 78 ? -3.844 -9.309 0.059 1.00 76.06 78 PRO A N 1
ATOM 621 C CA . PRO A 1 78 ? -4.352 -9.598 1.404 1.00 76.06 78 PRO A CA 1
ATOM 622 C C . PRO A 1 78 ? -5.878 -9.478 1.515 1.00 76.06 78 PRO A C 1
ATOM 624 O O . PRO A 1 78 ? -6.453 -9.870 2.527 1.00 7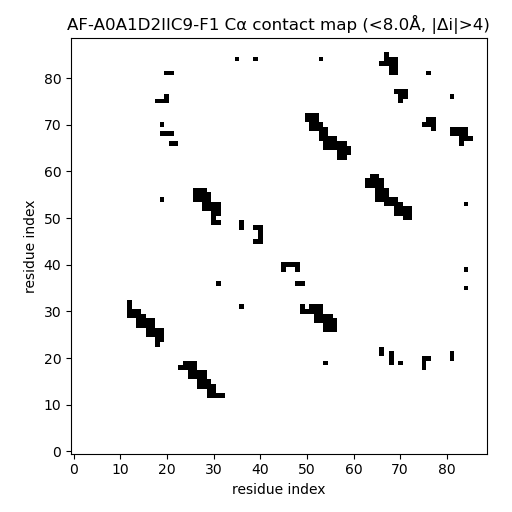6.06 78 PRO A O 1
ATOM 627 N N . PHE A 1 79 ? -6.531 -8.929 0.490 1.00 79.12 79 PHE A N 1
ATOM 628 C CA . PHE A 1 79 ? -7.972 -8.732 0.432 1.00 79.12 79 PHE A CA 1
ATOM 629 C C . PHE A 1 79 ? -8.553 -9.408 -0.815 1.00 79.12 79 PHE A C 1
ATOM 631 O O . PHE A 1 79 ? -7.887 -9.426 -1.854 1.00 79.12 79 PHE A O 1
ATOM 638 N N . PRO A 1 80 ? -9.807 -9.894 -0.755 1.00 75.00 80 PRO A N 1
ATOM 639 C CA . PRO A 1 80 ? -10.496 -10.454 -1.919 1.00 75.00 80 PRO A CA 1
ATOM 640 C C . PRO A 1 80 ? -10.746 -9.407 -3.017 1.00 75.00 80 PRO A C 1
ATOM 642 O O . PRO A 1 80 ? -10.766 -9.744 -4.196 1.00 75.00 80 PRO A O 1
ATOM 645 N N . LYS A 1 81 ? -10.895 -8.128 -2.644 1.00 75.81 81 LYS A N 1
ATOM 646 C CA . LYS A 1 81 ? -10.932 -6.988 -3.571 1.00 75.81 81 LYS A CA 1
ATOM 647 C C . LYS A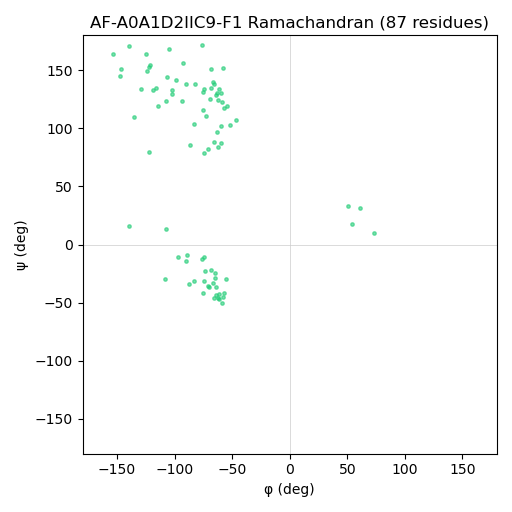 1 81 ? -9.735 -6.073 -3.296 1.00 75.81 81 LYS A C 1
ATOM 649 O O . LYS A 1 81 ? -9.491 -5.789 -2.124 1.00 75.81 81 LYS A O 1
ATOM 654 N N . PRO A 1 82 ? -9.004 -5.589 -4.318 1.00 74.25 82 PRO A N 1
ATOM 655 C CA . PRO A 1 82 ? -7.903 -4.652 -4.115 1.00 74.25 82 PRO A CA 1
ATOM 656 C C . PRO A 1 82 ? -8.392 -3.394 -3.390 1.00 74.25 82 PRO A C 1
ATOM 658 O O . PRO A 1 82 ? -9.247 -2.670 -3.900 1.00 74.25 82 PRO A O 1
ATOM 661 N N . ILE A 1 83 ? -7.860 -3.135 -2.195 1.00 80.62 83 ILE A N 1
ATOM 662 C CA . ILE A 1 83 ? -8.182 -1.927 -1.434 1.00 80.62 83 ILE A CA 1
ATOM 663 C C . ILE A 1 83 ? -7.141 -0.864 -1.767 1.00 80.62 83 ILE A C 1
ATOM 665 O O . ILE A 1 83 ? -5.938 -1.076 -1.596 1.00 80.62 83 ILE A O 1
ATOM 669 N N . ARG A 1 84 ? -7.626 0.290 -2.231 1.00 84.44 84 ARG A N 1
ATOM 670 C CA . ARG A 1 84 ? -6.826 1.500 -2.419 1.00 84.44 84 ARG A CA 1
ATOM 671 C C . ARG A 1 84 ? -7.101 2.461 -1.274 1.00 84.44 84 ARG A C 1
ATOM 673 O O . ARG A 1 84 ? -8.260 2.681 -0.894 1.00 84.44 84 ARG A O 1
ATOM 680 N N . LEU A 1 85 ? -6.033 3.007 -0.710 1.00 80.12 85 LEU A N 1
ATOM 681 C CA . LEU A 1 85 ? -6.165 4.063 0.281 1.00 80.12 85 LEU A CA 1
ATOM 682 C C . LEU A 1 85 ? -6.550 5.367 -0.440 1.00 80.12 85 LEU A C 1
ATOM 684 O O . LEU A 1 85 ? -5.931 5.655 -1.467 1.00 80.12 85 LEU A O 1
ATOM 688 N N . PRO A 1 86 ? -7.539 6.139 0.045 1.00 75.56 86 PRO A N 1
ATOM 689 C CA . PRO A 1 86 ? -7.879 7.429 -0.551 1.00 75.56 86 PRO A CA 1
ATOM 690 C C . PRO A 1 86 ? -6.663 8.355 -0.556 1.00 75.56 86 PRO A C 1
ATOM 692 O O . PRO A 1 86 ? -5.752 8.197 0.264 1.00 75.56 86 PRO A O 1
ATOM 695 N N . GLU A 1 87 ? -6.618 9.271 -1.518 1.00 67.69 87 GLU A N 1
ATOM 696 C CA . GLU A 1 87 ? -5.643 10.359 -1.503 1.00 67.69 87 GLU A CA 1
ATOM 697 C C . GLU A 1 87 ? -5.943 11.268 -0.301 1.00 67.69 87 GLU A C 1
ATOM 699 O O . GLU A 1 87 ? -7.119 11.463 0.015 1.00 67.69 87 GLU A O 1
ATOM 704 N N . PRO A 1 88 ? -4.917 11.735 0.435 1.00 63.16 88 PRO A N 1
ATOM 705 C CA . PRO A 1 88 ? -5.129 12.784 1.422 1.00 63.16 88 PRO A CA 1
ATOM 706 C C . PRO A 1 88 ? -5.633 14.035 0.690 1.00 63.16 88 PRO A C 1
ATOM 708 O O . PRO A 1 88 ? -5.105 14.359 -0.373 1.00 63.16 88 PRO A O 1
ATOM 711 N N . GLU A 1 89 ? -6.676 14.659 1.237 1.00 53.19 89 GLU A N 1
ATOM 712 C CA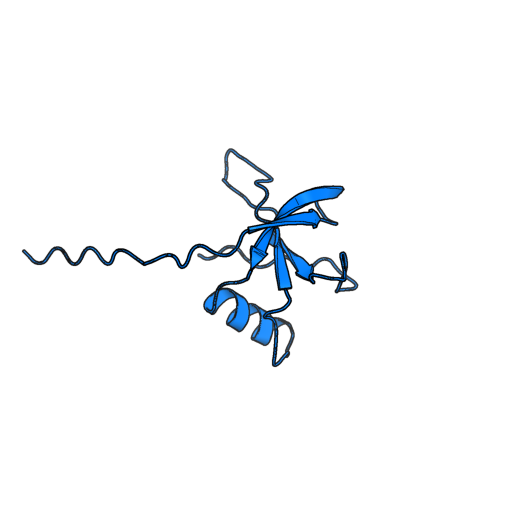 . GLU A 1 89 ? -7.236 15.934 0.766 1.00 53.19 89 GLU A CA 1
ATOM 713 C C . GLU A 1 89 ? -6.214 17.081 0.744 1.00 53.19 89 GLU A C 1
ATOM 715 O O . GLU A 1 89 ? -5.279 17.071 1.583 1.00 53.19 89 GLU A O 1
#